Protein AF-0000000077903485 (afdb_homodimer)

Structure (mmCIF, N/CA/C/O backbone):
data_AF-0000000077903485-model_v1
#
loop_
_entity.id
_entity.type
_entity.pdbx_description
1 polymer 'Endoribonuclease YoeB'
#
loop_
_atom_site.group_PDB
_atom_site.id
_atom_site.type_symbol
_atom_site.label_atom_id
_atom_site.label_alt_id
_atom_site.label_comp_id
_atom_site.label_asym_id
_atom_site.label_entity_id
_atom_site.label_seq_id
_atom_site.pdbx_PDB_ins_code
_atom_site.Cartn_x
_atom_site.Cartn_y
_atom_site.Cartn_z
_atom_site.occupancy
_atom_site.B_iso_or_equiv
_atom_site.auth_seq_id
_atom_site.auth_comp_id
_atom_site.auth_asym_id
_atom_site.auth_atom_id
_atom_site.pdbx_PDB_model_num
ATOM 1 N N . MET A 1 1 ? 6.148 -6.543 7.73 1 96.44 1 MET A N 1
ATOM 2 C CA . MET A 1 1 ? 6.957 -6.27 6.547 1 96.44 1 MET A CA 1
ATOM 3 C C . MET A 1 1 ? 6.48 -5.008 5.836 1 96.44 1 MET A C 1
ATOM 5 O O . MET A 1 1 ? 5.277 -4.738 5.785 1 96.44 1 MET A O 1
ATOM 9 N N . ILE A 1 2 ? 7.52 -4.273 5.359 1 98.69 2 ILE A N 1
ATOM 10 C CA . ILE A 1 2 ? 7.184 -3.129 4.523 1 98.69 2 ILE A CA 1
ATOM 11 C C . ILE A 1 2 ? 6.562 -3.611 3.215 1 98.69 2 ILE A C 1
ATOM 13 O O . ILE A 1 2 ? 7.051 -4.562 2.602 1 98.69 2 ILE A O 1
ATOM 17 N N . LYS A 1 3 ? 5.469 -3.072 2.816 1 98.81 3 LYS A N 1
ATOM 18 C CA . LYS A 1 3 ? 4.875 -3.314 1.504 1 98.81 3 LYS A CA 1
ATOM 19 C C . LYS A 1 3 ? 5.195 -2.176 0.539 1 98.81 3 LYS A C 1
ATOM 21 O O . LYS A 1 3 ? 4.73 -1.05 0.721 1 98.81 3 LYS A O 1
ATOM 26 N N . ALA A 1 4 ? 5.953 -2.484 -0.474 1 98.88 4 ALA A N 1
ATOM 27 C CA . ALA A 1 4 ? 6.367 -1.492 -1.463 1 98.88 4 ALA A CA 1
ATOM 28 C C . ALA A 1 4 ? 5.699 -1.751 -2.811 1 98.88 4 ALA A C 1
ATOM 30 O O . ALA A 1 4 ? 6 -2.744 -3.479 1 98.88 4 ALA A O 1
ATOM 31 N N . TRP A 1 5 ? 4.871 -0.833 -3.166 1 98.88 5 TRP A N 1
ATOM 32 C CA . TRP A 1 5 ? 4.066 -0.981 -4.375 1 98.88 5 TRP A CA 1
ATOM 33 C C . TRP A 1 5 ? 4.609 -0.109 -5.5 1 98.88 5 TRP A C 1
ATOM 35 O O . TRP A 1 5 ? 4.793 1.098 -5.328 1 98.88 5 TRP A O 1
ATOM 45 N N . THR A 1 6 ? 4.871 -0.766 -6.637 1 98.38 6 THR A N 1
ATOM 46 C CA . THR A 1 6 ? 5.137 0.059 -7.809 1 98.38 6 THR A CA 1
ATOM 47 C C . THR A 1 6 ? 3.879 0.813 -8.234 1 98.38 6 THR A C 1
ATOM 49 O O . THR A 1 6 ? 2.771 0.469 -7.816 1 98.38 6 THR A O 1
ATOM 52 N N . GLU A 1 7 ? 4.109 1.821 -9.055 1 97.25 7 GLU A N 1
ATOM 53 C CA . GLU A 1 7 ? 2.986 2.635 -9.508 1 97.25 7 GLU A CA 1
ATOM 54 C C . GLU A 1 7 ? 1.932 1.78 -10.203 1 97.25 7 GLU A C 1
ATOM 56 O O . GLU A 1 7 ? 0.737 1.912 -9.93 1 97.25 7 GLU A O 1
ATOM 61 N N . GLU A 1 8 ? 2.361 0.898 -11.078 1 96.19 8 GLU A N 1
ATOM 62 C CA . GLU A 1 8 ? 1.439 0.061 -11.844 1 96.19 8 GLU A CA 1
ATOM 63 C C . GLU A 1 8 ? 0.654 -0.872 -10.922 1 96.19 8 GLU A C 1
ATOM 65 O O . GLU A 1 8 ? -0.56 -1.023 -11.078 1 96.19 8 GLU A O 1
ATOM 70 N N . ALA A 1 9 ? 1.365 -1.525 -10.023 1 98.12 9 ALA A N 1
ATOM 71 C CA . ALA A 1 9 ? 0.7 -2.436 -9.094 1 98.12 9 ALA A CA 1
ATOM 72 C C . ALA A 1 9 ? -0.297 -1.688 -8.211 1 98.12 9 ALA A C 1
ATOM 74 O O . ALA A 1 9 ? -1.389 -2.189 -7.938 1 98.12 9 ALA A O 1
ATOM 75 N N . TRP A 1 10 ? 0.083 -0.501 -7.77 1 98 10 TRP A N 1
ATOM 76 C CA . TRP A 1 10 ? -0.794 0.293 -6.914 1 98 10 TRP A CA 1
ATOM 77 C C . TRP A 1 10 ? -2.051 0.714 -7.668 1 98 10 TRP A C 1
ATOM 79 O O . TRP A 1 10 ? -3.15 0.704 -7.109 1 98 10 TRP A O 1
ATOM 89 N N . GLU A 1 11 ? -1.865 1.107 -8.898 1 96.31 11 GLU A N 1
ATOM 90 C CA . GLU A 1 11 ? -3.02 1.481 -9.711 1 96.31 11 GLU A CA 1
ATOM 91 C C . GLU A 1 11 ? -4.004 0.323 -9.836 1 96.31 11 GLU A C 1
ATOM 93 O O . GLU A 1 11 ? -5.219 0.521 -9.758 1 96.31 11 GLU A O 1
ATOM 98 N N . ASP A 1 12 ? -3.484 -0.854 -10.062 1 96.06 12 ASP A N 1
ATOM 99 C CA . ASP A 1 12 ? -4.332 -2.041 -10.078 1 96.06 12 ASP A CA 1
ATOM 100 C C . ASP A 1 12 ? -5.078 -2.197 -8.75 1 96.06 12 ASP A C 1
ATOM 102 O O . ASP A 1 12 ? -6.289 -2.416 -8.734 1 96.06 12 ASP A O 1
ATOM 106 N N . PHE A 1 13 ? -4.32 -2.096 -7.621 1 97.12 13 PHE A N 1
ATOM 107 C CA . PHE A 1 13 ? -4.887 -2.27 -6.285 1 97.12 13 PHE A CA 1
ATOM 108 C C . PHE A 1 13 ? -5.996 -1.259 -6.035 1 97.12 13 PHE A C 1
ATOM 110 O O . PHE A 1 13 ? -7.062 -1.614 -5.527 1 97.12 13 PHE A O 1
ATOM 117 N N . GLU A 1 14 ? -5.754 -0.027 -6.438 1 95.75 14 GLU A N 1
ATOM 118 C CA . GLU A 1 14 ? -6.758 1.024 -6.289 1 95.75 14 GLU A CA 1
ATOM 119 C C . GLU A 1 14 ? -8.023 0.695 -7.078 1 95.75 14 GLU A C 1
ATOM 121 O O . GLU A 1 14 ? -9.133 0.939 -6.605 1 95.75 14 GLU A O 1
ATOM 126 N N . TYR A 1 15 ? -7.809 0.225 -8.32 1 94.62 15 TYR A N 1
ATOM 127 C CA . TYR A 1 15 ? -8.938 -0.184 -9.141 1 94.62 15 TYR A CA 1
ATOM 128 C C . TYR A 1 15 ? -9.805 -1.201 -8.414 1 94.62 15 TYR A C 1
ATOM 130 O O . TYR A 1 15 ? -11.031 -1.043 -8.336 1 94.62 15 TYR A O 1
ATOM 138 N N . TRP A 1 16 ? -9.211 -2.182 -7.777 1 94.38 16 TRP A N 1
ATOM 139 C CA . TRP A 1 16 ? -9.953 -3.223 -7.078 1 94.38 16 TRP A CA 1
ATOM 140 C C . TRP A 1 16 ? -10.648 -2.658 -5.844 1 94.38 16 TRP A C 1
ATOM 142 O O . TRP A 1 16 ? -11.75 -3.092 -5.488 1 94.38 16 TRP A O 1
ATOM 152 N N . THR A 1 17 ? -9.992 -1.698 -5.148 1 91.62 17 THR A N 1
ATOM 153 C CA . THR A 1 17 ? -10.547 -1.107 -3.936 1 91.62 17 THR A CA 1
ATOM 154 C C . THR A 1 17 ? -11.898 -0.458 -4.219 1 91.62 17 THR A C 1
ATOM 156 O O . THR A 1 17 ? -12.773 -0.422 -3.35 1 91.62 17 THR A O 1
ATOM 159 N N . THR A 1 18 ? -12.094 -0.018 -5.453 1 86.69 18 THR A N 1
ATOM 160 C CA . THR A 1 18 ? -13.312 0.72 -5.789 1 86.69 18 THR A CA 1
ATOM 161 C C . THR A 1 18 ? -14.273 -0.155 -6.59 1 86.69 18 THR A C 1
ATOM 163 O O . THR A 1 18 ? -15.484 0.059 -6.555 1 86.69 18 THR A O 1
ATOM 166 N N . GLN A 1 19 ? -13.75 -1.171 -7.238 1 90.5 19 GLN A N 1
ATOM 167 C CA . GLN A 1 19 ? -14.547 -1.863 -8.242 1 90.5 19 GLN A CA 1
ATOM 168 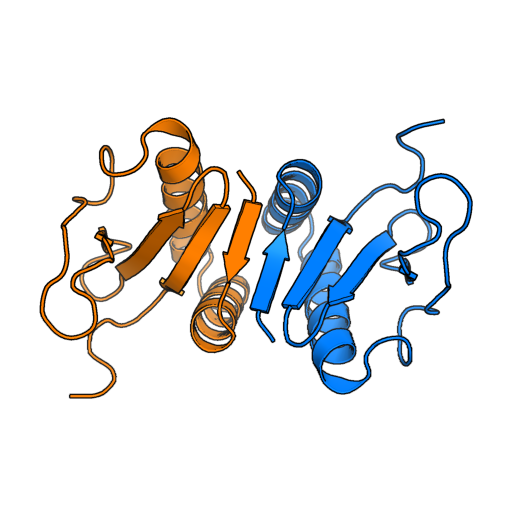C C . GLN A 1 19 ? -15.062 -3.197 -7.711 1 90.5 19 GLN A C 1
ATOM 170 O O . GLN A 1 19 ? -16.156 -3.631 -8.062 1 90.5 19 GLN A O 1
ATOM 175 N N . ASP A 1 20 ? -14.32 -3.852 -6.945 1 92.88 20 ASP A N 1
ATOM 176 C CA . ASP A 1 20 ? -14.641 -5.23 -6.59 1 92.88 20 ASP A CA 1
ATOM 177 C C . ASP A 1 20 ? -14.125 -5.574 -5.195 1 92.88 20 ASP A C 1
ATOM 179 O O . ASP A 1 20 ? -12.969 -5.957 -5.031 1 92.88 20 ASP A O 1
ATOM 183 N N . ARG A 1 21 ? -15.008 -5.664 -4.258 1 90.62 21 ARG A N 1
ATOM 184 C CA . ARG A 1 21 ? -14.656 -5.887 -2.859 1 90.62 21 ARG A CA 1
ATOM 185 C C . ARG A 1 21 ? -14.141 -7.309 -2.646 1 90.62 21 ARG A C 1
ATOM 187 O O . ARG A 1 21 ? -13.297 -7.543 -1.778 1 90.62 21 ARG A O 1
ATOM 194 N N . ARG A 1 22 ? -14.664 -8.203 -3.439 1 93.69 22 ARG A N 1
ATOM 195 C CA . ARG A 1 22 ? -14.219 -9.586 -3.311 1 93.69 22 ARG A CA 1
ATOM 196 C C . ARG A 1 22 ? -12.75 -9.727 -3.693 1 93.69 22 ARG A C 1
ATOM 198 O O . ARG A 1 22 ? -11.984 -10.43 -3.018 1 93.69 22 ARG A O 1
ATOM 205 N N . MET A 1 23 ? -12.445 -9.078 -4.781 1 95.06 23 MET A N 1
ATOM 206 C CA . MET A 1 23 ? -11.047 -9.078 -5.215 1 95.06 23 MET A CA 1
ATOM 207 C C . MET A 1 23 ? -10.156 -8.414 -4.18 1 95.06 23 MET A C 1
ATOM 209 O O . MET A 1 23 ? -9.062 -8.898 -3.889 1 95.06 23 MET A O 1
ATOM 213 N N . LEU A 1 24 ? -10.641 -7.34 -3.623 1 95.06 24 LEU A N 1
ATOM 214 C CA . LEU A 1 24 ? -9.891 -6.633 -2.588 1 95.06 24 LEU A CA 1
ATOM 215 C C . LEU A 1 24 ? -9.625 -7.547 -1.395 1 95.06 24 LEU A C 1
ATOM 217 O O . LEU A 1 24 ? -8.492 -7.637 -0.917 1 95.06 24 LEU A O 1
ATOM 221 N N . LYS A 1 25 ? -10.625 -8.188 -0.962 1 95.62 25 LYS A N 1
ATOM 222 C CA . LYS A 1 25 ? -10.484 -9.086 0.183 1 95.62 25 LYS A CA 1
ATOM 223 C C . LYS A 1 25 ? -9.461 -10.18 -0.098 1 95.62 25 LYS A C 1
ATOM 225 O O . LYS A 1 25 ? -8.641 -10.516 0.766 1 95.62 25 LYS A O 1
ATOM 230 N N . ARG A 1 26 ? -9.578 -10.719 -1.281 1 97.88 26 ARG A N 1
ATOM 231 C CA . ARG A 1 26 ? -8.641 -11.773 -1.671 1 97.88 26 ARG A CA 1
ATOM 232 C C . ARG A 1 26 ? -7.207 -11.242 -1.699 1 97.88 26 ARG A C 1
ATOM 234 O O . ARG A 1 26 ? -6.281 -11.914 -1.238 1 97.88 26 ARG A O 1
ATOM 241 N N . ILE A 1 27 ? -7.02 -10.102 -2.242 1 98 27 ILE A N 1
ATOM 242 C CA . ILE A 1 27 ? -5.691 -9.5 -2.318 1 98 27 ILE A CA 1
ATOM 243 C C . ILE A 1 27 ? -5.152 -9.266 -0.911 1 98 27 ILE A C 1
ATOM 245 O O . ILE A 1 27 ? -3.99 -9.57 -0.626 1 98 27 ILE A O 1
ATOM 249 N N . LEU A 1 28 ? -5.996 -8.75 0.012 1 97.69 28 LEU A N 1
ATOM 250 C CA . LEU A 1 28 ? -5.574 -8.5 1.385 1 97.69 28 LEU A CA 1
ATOM 251 C C . LEU A 1 28 ? -5.203 -9.805 2.088 1 97.69 28 LEU A C 1
ATOM 253 O O . LEU A 1 28 ? -4.246 -9.844 2.867 1 97.69 28 LEU A O 1
ATOM 257 N N . GLN A 1 29 ? -5.945 -10.852 1.799 1 98.12 29 GLN A N 1
ATOM 258 C CA . GLN A 1 29 ? -5.625 -12.164 2.342 1 98.12 29 GLN A CA 1
ATOM 259 C C . GLN A 1 29 ? -4.27 -12.656 1.838 1 98.12 29 GLN A C 1
ATOM 261 O O . GLN A 1 29 ? -3.48 -13.211 2.605 1 98.12 29 GLN A O 1
ATOM 266 N N . LEU A 1 30 ? -4.012 -12.508 0.603 1 98.75 30 LEU A N 1
ATOM 267 C CA . LEU A 1 30 ? -2.748 -12.93 0.01 1 98.75 30 LEU A CA 1
ATOM 268 C C . LEU A 1 30 ? -1.581 -12.156 0.614 1 98.75 30 LEU A C 1
ATOM 270 O O . LEU A 1 30 ? -0.534 -12.734 0.91 1 98.75 30 LEU A O 1
ATOM 274 N N . LEU A 1 31 ? -1.741 -10.859 0.797 1 98.44 31 LEU A N 1
ATOM 275 C CA . LEU A 1 31 ? -0.68 -10.031 1.365 1 98.44 31 LEU A CA 1
ATOM 276 C C . LEU A 1 31 ? -0.351 -10.477 2.787 1 98.44 31 LEU A C 1
ATOM 278 O O . LEU A 1 31 ? 0.821 -10.539 3.166 1 98.44 31 LEU A O 1
ATOM 282 N N . LYS A 1 32 ? -1.382 -10.766 3.535 1 98.06 32 LYS A N 1
ATOM 283 C CA . LYS A 1 32 ? -1.166 -11.25 4.891 1 98.06 32 LYS A CA 1
ATOM 284 C C . LYS A 1 32 ? -0.407 -12.578 4.887 1 98.06 32 LYS A C 1
ATOM 286 O O . LYS A 1 32 ? 0.484 -12.789 5.711 1 98.06 32 LYS A O 1
ATOM 291 N N . ASP A 1 33 ? -0.771 -13.43 4.004 1 98.62 33 ASP A N 1
ATOM 292 C CA . ASP A 1 33 ? -0.11 -14.734 3.922 1 98.62 33 ASP A CA 1
ATOM 293 C C . ASP A 1 33 ? 1.33 -14.586 3.436 1 98.62 33 ASP A C 1
ATOM 295 O O . ASP A 1 33 ? 2.211 -15.344 3.85 1 98.62 33 ASP A O 1
ATOM 299 N N . ILE A 1 34 ? 1.571 -13.648 2.553 1 98.62 34 ILE A N 1
ATOM 300 C CA . ILE A 1 34 ? 2.934 -13.367 2.113 1 98.62 34 ILE A CA 1
ATOM 301 C C . ILE A 1 34 ? 3.779 -12.922 3.305 1 98.62 34 ILE A C 1
ATOM 303 O O . ILE A 1 34 ? 4.926 -13.352 3.453 1 98.62 34 ILE A O 1
ATOM 307 N N . ASP A 1 35 ? 3.205 -12.117 4.152 1 98.12 35 ASP A N 1
ATOM 308 C CA . ASP A 1 35 ? 3.91 -11.68 5.355 1 98.12 35 ASP A CA 1
ATOM 309 C C . ASP A 1 35 ? 4.266 -12.867 6.246 1 98.12 35 ASP A C 1
ATOM 311 O O . ASP A 1 35 ? 5.34 -12.891 6.852 1 98.12 35 ASP A O 1
ATOM 315 N N . ARG A 1 36 ? 3.42 -13.789 6.273 1 97.25 36 ARG A N 1
ATOM 316 C CA . ARG A 1 36 ? 3.549 -14.898 7.215 1 97.25 36 ARG A CA 1
ATOM 317 C C . ARG A 1 36 ? 4.414 -16 6.637 1 97.25 36 ARG A C 1
ATOM 319 O O . ARG A 1 36 ? 5.234 -16.594 7.344 1 97.25 36 ARG A O 1
ATOM 326 N N . ASN A 1 37 ? 4.258 -16.266 5.27 1 98.19 37 ASN A N 1
ATOM 327 C CA . ASN A 1 37 ? 4.789 -17.516 4.734 1 98.19 37 ASN A CA 1
ATOM 328 C C . ASN A 1 37 ? 5.785 -17.266 3.605 1 98.19 37 ASN A C 1
ATOM 330 O O . ASN A 1 37 ? 6.367 -18.203 3.064 1 98.19 37 ASN A O 1
ATOM 334 N N . GLY A 1 38 ? 5.969 -16.047 3.291 1 98 38 GLY A N 1
ATOM 335 C CA . GLY A 1 38 ? 6.918 -15.711 2.238 1 98 38 GLY A CA 1
ATOM 336 C C . GLY A 1 38 ? 6.5 -16.219 0.875 1 98 38 GLY A C 1
ATOM 337 O O . GLY A 1 38 ? 5.551 -15.711 0.276 1 98 38 GLY A O 1
ATOM 338 N N . TYR A 1 39 ? 7.16 -17.266 0.398 1 98.56 39 TYR A N 1
ATOM 339 C CA . TYR A 1 39 ? 6.938 -17.75 -0.962 1 98.56 39 TYR A CA 1
ATOM 340 C C . TYR A 1 39 ? 6.094 -19.016 -0.965 1 98.56 39 TYR A C 1
ATOM 342 O O . TYR A 1 39 ? 6.047 -19.734 -1.966 1 98.56 39 TYR A O 1
ATOM 350 N N . GLU A 1 40 ? 5.445 -19.312 0.151 1 98.44 40 GLU A N 1
ATOM 351 C CA . GLU A 1 40 ? 4.547 -20.453 0.286 1 98.44 40 GLU A CA 1
ATOM 352 C C . GLU A 1 40 ? 3.146 -20.016 0.699 1 98.44 40 GLU A C 1
ATOM 354 O O . GLU A 1 40 ? 2.902 -18.812 0.9 1 98.44 40 GLU A O 1
ATOM 359 N N . GLY A 1 41 ? 2.188 -21.047 0.696 1 98.44 41 GLY A N 1
ATOM 360 C CA . GLY A 1 41 ? 0.857 -20.75 1.209 1 98.44 41 GLY A CA 1
ATOM 361 C C . GLY A 1 41 ? -0.197 -20.672 0.121 1 98.44 41 GLY A C 1
ATOM 362 O O . GLY A 1 41 ? -0.111 -2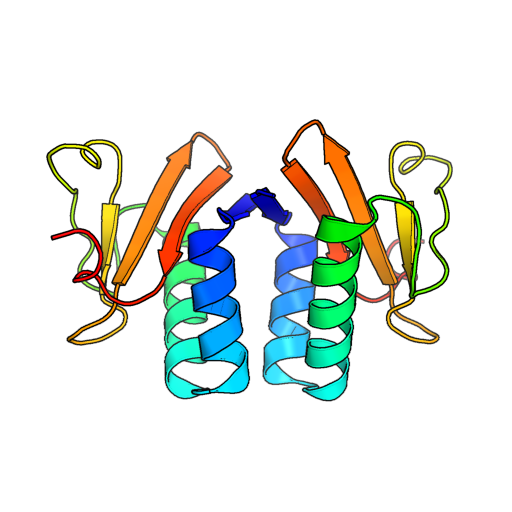1.391 -0.885 1 98.44 41 GLY A O 1
ATOM 363 N N . ILE A 1 42 ? -1.145 -19.781 0.315 1 98.69 42 ILE A N 1
ATOM 364 C CA . ILE A 1 42 ? -2.332 -19.766 -0.531 1 98.69 42 ILE A CA 1
ATOM 365 C C . ILE A 1 42 ? -2.029 -19.031 -1.834 1 98.69 42 ILE A C 1
ATOM 367 O O . ILE A 1 42 ? -1.056 -18.281 -1.917 1 98.69 42 ILE A O 1
ATOM 371 N N . GLY A 1 43 ? -2.93 -19.297 -2.844 1 98.5 43 GLY A N 1
ATOM 372 C CA . GLY A 1 43 ? -2.842 -18.609 -4.117 1 98.5 43 GLY A CA 1
ATOM 373 C C . GLY A 1 43 ? -1.882 -19.266 -5.09 1 98.5 43 GLY A C 1
ATOM 374 O O . GLY A 1 43 ? -1.367 -18.609 -6 1 98.5 43 GLY A O 1
ATOM 375 N N . LYS A 1 44 ? -1.445 -20.469 -4.801 1 98.44 44 LYS A N 1
ATOM 376 C CA . LYS A 1 44 ? -0.584 -21.25 -5.68 1 98.44 44 LYS A CA 1
ATOM 377 C C . LYS A 1 44 ? 0.692 -20.484 -6.023 1 98.44 44 LYS A C 1
ATOM 379 O O . LYS A 1 44 ? 0.972 -20.219 -7.195 1 98.44 44 LYS A O 1
ATOM 384 N N . PRO A 1 45 ? 1.474 -20.203 -5.016 1 98.62 45 PRO A N 1
ATOM 385 C CA . PRO A 1 45 ? 2.703 -19.453 -5.262 1 98.62 45 PRO A CA 1
ATOM 386 C C . PRO A 1 45 ? 3.611 -20.125 -6.293 1 98.62 45 PRO A C 1
ATOM 388 O O . PRO A 1 45 ? 3.76 -21.344 -6.289 1 98.62 45 PRO A O 1
ATOM 391 N N . GLU A 1 46 ? 4.137 -19.281 -7.234 1 98.06 46 GLU A N 1
ATOM 392 C CA . GLU A 1 46 ? 5.02 -19.781 -8.289 1 98.06 46 GLU A CA 1
ATOM 393 C C . GLU A 1 46 ? 6.145 -18.797 -8.57 1 98.06 46 GLU A C 1
ATOM 395 O O . GLU A 1 46 ? 5.914 -17.578 -8.641 1 98.06 46 GLU A O 1
ATOM 400 N N . ARG A 1 47 ? 7.297 -19.375 -8.734 1 97.81 47 ARG A N 1
ATOM 401 C CA . ARG A 1 47 ? 8.406 -18.547 -9.195 1 97.81 47 ARG A CA 1
ATOM 402 C C . ARG A 1 47 ? 8.258 -18.219 -10.68 1 97.81 47 ARG A C 1
ATOM 404 O O . ARG A 1 47 ? 7.91 -19.078 -11.484 1 97.81 47 ARG A O 1
ATOM 411 N N . LEU A 1 48 ? 8.594 -16.969 -10.992 1 97.06 48 LEU A N 1
ATOM 412 C CA . LEU A 1 48 ? 8.422 -16.562 -12.383 1 97.06 48 LEU A CA 1
ATOM 413 C C . LEU A 1 48 ? 9.734 -16.672 -13.148 1 97.06 48 LEU A C 1
ATOM 415 O O . LEU A 1 48 ? 10.773 -17 -12.57 1 97.06 48 LEU A O 1
ATOM 419 N N . SER A 1 49 ? 9.578 -16.578 -14.445 1 95.06 49 SER A N 1
ATOM 420 C CA . SER A 1 49 ? 10.742 -16.703 -15.32 1 95.06 49 SER A CA 1
ATOM 421 C C . SER A 1 49 ? 10.93 -15.461 -16.172 1 95.06 49 SER A C 1
ATOM 423 O O . SER A 1 49 ? 10.211 -14.477 -16.016 1 95.06 49 SER A O 1
ATOM 425 N N . GLY A 1 50 ? 12.016 -15.438 -16.953 1 93.75 50 GLY A N 1
ATOM 426 C CA . GLY A 1 50 ? 12.266 -14.32 -17.859 1 93.75 50 GLY A CA 1
ATOM 427 C C . GLY A 1 50 ? 12.633 -13.039 -17.125 1 93.75 50 GLY A C 1
ATOM 428 O O . GLY A 1 50 ? 13.508 -13.047 -16.25 1 93.75 50 GLY A O 1
ATOM 429 N N . ASP A 1 51 ? 11.977 -11.938 -17.547 1 90.56 51 ASP A N 1
ATOM 430 C CA . ASP A 1 51 ? 12.281 -10.625 -17 1 90.56 51 ASP A CA 1
ATOM 431 C C . ASP A 1 51 ? 11.875 -10.531 -15.531 1 90.56 51 ASP A C 1
ATOM 433 O O . ASP A 1 51 ? 12.336 -9.648 -14.805 1 90.56 51 ASP A O 1
ATOM 437 N N . LEU A 1 52 ? 11.039 -11.547 -15.141 1 93.25 52 LEU A N 1
ATOM 438 C CA . LEU A 1 52 ? 10.539 -11.539 -13.773 1 93.25 52 LEU A CA 1
ATOM 439 C C . LEU A 1 52 ? 11.094 -12.711 -12.977 1 93.25 52 LEU A C 1
ATOM 441 O O . LEU A 1 52 ? 10.484 -13.148 -12 1 93.25 52 LEU A O 1
ATOM 445 N N . ALA A 1 53 ? 12.273 -13.148 -13.367 1 94.56 53 ALA A N 1
ATOM 446 C CA . ALA A 1 53 ? 12.844 -14.367 -12.805 1 94.56 53 ALA A CA 1
ATOM 447 C C . ALA A 1 53 ? 13.109 -14.219 -11.312 1 94.56 53 ALA A C 1
ATOM 449 O O . ALA A 1 53 ? 13.156 -15.211 -10.578 1 94.56 53 ALA A O 1
ATOM 450 N N . SER A 1 54 ? 13.211 -13.062 -10.797 1 96.25 54 SER A N 1
ATOM 451 C CA . SER A 1 54 ? 13.469 -12.867 -9.375 1 96.25 54 SER A CA 1
ATOM 452 C C . SER A 1 54 ? 12.172 -12.688 -8.594 1 96.25 54 SER A C 1
ATOM 454 O O . SER A 1 54 ? 12.195 -12.5 -7.379 1 96.25 54 SER A O 1
ATOM 456 N N . TYR A 1 55 ? 11.086 -12.875 -9.281 1 98.06 55 TYR A N 1
ATOM 457 C CA . TYR A 1 55 ? 9.797 -12.609 -8.664 1 98.06 55 TYR A CA 1
ATOM 458 C C . TYR A 1 55 ? 8.977 -13.891 -8.555 1 98.06 55 TYR A C 1
ATOM 460 O O . TYR A 1 55 ? 9.281 -14.891 -9.211 1 98.06 55 TYR A O 1
ATOM 468 N N . TRP A 1 56 ? 7.988 -13.82 -7.668 1 98.44 56 TRP A N 1
ATOM 469 C CA . TRP A 1 56 ? 6.988 -14.867 -7.465 1 98.44 56 TRP A CA 1
ATOM 470 C C . TRP A 1 56 ? 5.586 -14.336 -7.73 1 98.44 56 TRP A C 1
ATOM 472 O O . TRP A 1 56 ? 5.332 -13.133 -7.602 1 98.44 56 TRP A O 1
ATOM 482 N N . SER A 1 57 ? 4.723 -15.25 -8.07 1 98.31 57 SER A N 1
ATOM 483 C CA . SER A 1 57 ? 3.324 -14.875 -8.258 1 98.31 57 SER A CA 1
ATOM 484 C C . SER A 1 57 ? 2.402 -15.734 -7.395 1 98.31 57 SER A C 1
ATOM 486 O O . SER A 1 57 ? 2.773 -16.828 -6.984 1 98.31 57 SER A O 1
ATOM 488 N N . ARG A 1 58 ? 1.28 -15.172 -7.102 1 98.5 58 ARG A N 1
ATOM 489 C CA . ARG A 1 58 ? 0.139 -15.875 -6.523 1 98.5 58 ARG A CA 1
ATOM 490 C C . ARG A 1 58 ? -1.15 -15.523 -7.258 1 98.5 58 ARG A C 1
ATOM 492 O O . ARG A 1 58 ? -1.348 -14.367 -7.656 1 98.5 58 ARG A O 1
ATOM 499 N N . ARG A 1 59 ? -2.008 -16.469 -7.359 1 97.94 59 ARG A N 1
ATOM 500 C CA . ARG A 1 59 ? -3.283 -16.266 -8.039 1 97.94 59 ARG A CA 1
ATOM 501 C C . ARG A 1 59 ? -4.262 -15.5 -7.148 1 97.94 59 ARG A C 1
ATOM 503 O O . ARG A 1 59 ? -4.457 -15.859 -5.984 1 97.94 59 ARG A O 1
ATOM 510 N N . ILE A 1 60 ? -4.762 -14.438 -7.684 1 97.88 60 ILE A N 1
ATOM 511 C CA . ILE A 1 60 ? -5.895 -13.781 -7.039 1 97.88 60 ILE A CA 1
ATOM 512 C C . ILE A 1 60 ? -7.191 -14.477 -7.434 1 97.88 60 ILE A C 1
ATOM 514 O O . ILE A 1 60 ? -7.992 -14.844 -6.57 1 97.88 60 ILE A O 1
ATOM 518 N N . ASP A 1 61 ? -7.312 -14.656 -8.711 1 95.88 61 ASP A N 1
ATOM 519 C CA . ASP A 1 61 ? -8.328 -15.516 -9.305 1 95.88 61 ASP A CA 1
ATOM 520 C C . ASP A 1 61 ? -7.836 -16.125 -10.617 1 95.88 61 ASP A C 1
ATOM 522 O O . ASP A 1 61 ? -6.629 -16.25 -10.836 1 95.88 61 ASP A O 1
ATOM 526 N N . ASP A 1 62 ? -8.758 -16.547 -11.539 1 93.94 62 ASP A N 1
ATOM 527 C CA . ASP A 1 62 ? -8.344 -17.281 -12.727 1 93.94 62 ASP A CA 1
ATOM 528 C C . ASP A 1 62 ? -7.555 -16.391 -13.68 1 93.94 62 ASP A C 1
ATOM 530 O O . ASP A 1 62 ? -6.711 -16.875 -14.445 1 93.94 62 ASP A O 1
ATOM 534 N N . ALA A 1 63 ? -7.766 -15.062 -13.609 1 95 63 ALA A N 1
ATOM 535 C CA . ALA A 1 63 ? -7.199 -14.172 -14.617 1 95 63 ALA A CA 1
ATOM 536 C C . ALA A 1 63 ? -6.207 -13.195 -13.992 1 95 63 ALA A C 1
ATOM 538 O O . ALA A 1 63 ? -5.406 -12.578 -14.695 1 95 63 ALA A O 1
ATOM 539 N N . ASN A 1 64 ? -6.219 -13.078 -12.68 1 96.62 64 ASN A N 1
ATOM 540 C CA . ASN A 1 64 ? -5.461 -12.031 -12.008 1 96.62 64 ASN A CA 1
ATOM 541 C C . ASN A 1 64 ? -4.449 -12.617 -11.023 1 96.62 64 ASN A C 1
ATOM 543 O O . ASN A 1 64 ? -4.73 -13.617 -10.359 1 96.62 64 ASN A O 1
ATOM 547 N N . ARG A 1 65 ? -3.322 -11.938 -10.938 1 98.06 65 ARG A N 1
ATOM 548 C CA . ARG A 1 65 ? -2.297 -12.383 -10 1 98.06 65 ARG A CA 1
ATOM 549 C C . ARG A 1 65 ? -1.637 -11.195 -9.305 1 98.06 65 ARG A C 1
ATOM 551 O O . ARG A 1 65 ? -1.715 -10.07 -9.789 1 98.06 65 ARG A O 1
ATOM 558 N N . ILE A 1 66 ? -1.022 -11.484 -8.164 1 98.56 66 ILE A N 1
ATOM 559 C CA . ILE A 1 66 ? -0.097 -10.562 -7.512 1 98.56 66 ILE A CA 1
ATOM 560 C C . ILE A 1 66 ? 1.338 -11.039 -7.727 1 98.56 66 ILE A C 1
ATOM 562 O O . ILE A 1 66 ? 1.63 -12.227 -7.605 1 98.56 66 ILE A O 1
ATOM 566 N N . VAL A 1 67 ? 2.215 -10.148 -8.148 1 98.56 67 VAL A N 1
ATOM 567 C CA . VAL A 1 67 ? 3.621 -10.469 -8.375 1 98.56 67 VAL A CA 1
ATOM 568 C C . VAL A 1 67 ? 4.496 -9.672 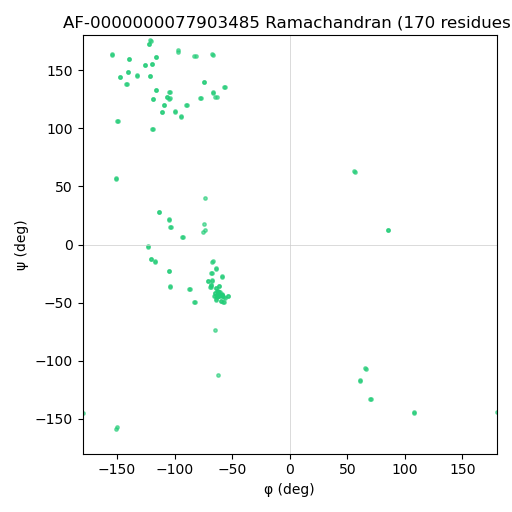-7.41 1 98.56 67 VAL A C 1
ATOM 570 O O . VAL A 1 67 ? 4.352 -8.453 -7.297 1 98.56 67 VAL A O 1
ATOM 573 N N . TYR A 1 68 ? 5.406 -10.414 -6.812 1 98.81 68 TYR A N 1
ATOM 574 C CA . TYR A 1 68 ? 6.145 -9.766 -5.734 1 98.81 68 TYR A CA 1
ATOM 575 C C . TYR A 1 68 ? 7.512 -10.406 -5.547 1 98.81 68 TYR A C 1
ATOM 577 O O . TYR A 1 68 ? 7.77 -11.5 -6.062 1 98.81 68 TYR A O 1
ATOM 585 N N . ARG A 1 69 ? 8.328 -9.719 -4.875 1 98.62 69 ARG A N 1
ATOM 586 C CA . ARG A 1 69 ? 9.617 -10.219 -4.406 1 98.62 69 ARG A CA 1
ATOM 587 C C . ARG A 1 69 ? 9.914 -9.719 -2.996 1 98.62 69 ARG A C 1
ATOM 589 O O . ARG A 1 69 ? 9.547 -8.602 -2.637 1 98.62 69 ARG A O 1
ATOM 596 N N . ILE A 1 70 ? 10.656 -10.578 -2.219 1 98.5 70 ILE A N 1
ATOM 597 C CA . ILE A 1 70 ? 10.977 -10.227 -0.841 1 98.5 70 ILE A CA 1
ATOM 598 C C . ILE A 1 70 ? 12.469 -9.906 -0.725 1 98.5 70 ILE A C 1
ATOM 600 O O . ILE A 1 70 ? 13.312 -10.719 -1.096 1 98.5 70 ILE A O 1
ATOM 604 N N . ASP A 1 71 ? 12.711 -8.773 -0.335 1 97.5 71 ASP A N 1
ATOM 605 C CA . ASP A 1 71 ? 14.07 -8.32 -0.046 1 97.5 71 ASP A CA 1
ATOM 606 C C . ASP A 1 71 ? 14.211 -7.906 1.417 1 97.5 71 ASP A C 1
ATOM 608 O O . ASP A 1 71 ? 13.945 -6.758 1.772 1 97.5 71 ASP A O 1
ATOM 612 N N . GLY A 1 72 ? 14.773 -8.836 2.219 1 96 72 GLY A N 1
ATOM 613 C CA . GLY A 1 72 ? 14.781 -8.57 3.646 1 96 72 GLY A CA 1
ATOM 614 C C . GLY A 1 72 ? 13.391 -8.422 4.238 1 96 72 GLY A C 1
ATOM 615 O O . GLY A 1 72 ? 12.57 -9.328 4.137 1 96 72 GLY A O 1
ATOM 616 N N . SER A 1 73 ? 13.07 -7.234 4.773 1 97.5 73 SER A N 1
ATOM 617 C CA . SER A 1 73 ? 11.781 -7.012 5.414 1 97.5 73 SER A CA 1
ATOM 618 C C . SER A 1 73 ? 10.852 -6.188 4.52 1 97.5 73 SER A C 1
ATOM 620 O O . SER A 1 73 ? 9.914 -5.559 5.008 1 97.5 73 SER A O 1
ATOM 622 N N . VAL A 1 74 ? 11.203 -6.227 3.244 1 98.62 74 VAL A N 1
ATOM 623 C CA . VAL A 1 74 ? 10.398 -5.48 2.283 1 98.62 74 VAL A CA 1
ATOM 624 C C . VAL A 1 74 ? 9.789 -6.441 1.265 1 98.62 74 VAL A C 1
ATOM 626 O O . VAL A 1 74 ? 10.492 -7.258 0.674 1 98.62 74 VAL A O 1
ATOM 629 N N . VAL A 1 75 ? 8.508 -6.41 1.115 1 98.81 75 VAL A N 1
ATOM 630 C CA . VAL A 1 75 ? 7.82 -7.059 0.006 1 98.81 75 VAL A CA 1
ATOM 631 C C . VAL A 1 75 ? 7.594 -6.055 -1.122 1 98.81 75 VAL A C 1
ATOM 633 O O . VAL A 1 75 ? 6.805 -5.117 -0.977 1 98.81 75 VAL A O 1
ATOM 636 N N . LYS A 1 76 ? 8.289 -6.242 -2.186 1 98.75 76 LYS A N 1
ATOM 637 C CA . LYS A 1 76 ? 8.078 -5.402 -3.359 1 98.75 76 LYS A CA 1
ATOM 638 C C . LYS A 1 76 ? 7.008 -5.996 -4.277 1 98.75 76 LYS A C 1
ATOM 640 O O . LYS A 1 76 ? 7.148 -7.121 -4.754 1 98.75 76 LYS A O 1
ATOM 645 N N . ILE A 1 77 ? 5.957 -5.262 -4.504 1 98.81 77 ILE A N 1
ATOM 646 C CA . ILE A 1 77 ? 4.832 -5.707 -5.316 1 98.81 77 ILE A CA 1
ATOM 647 C C . ILE A 1 77 ? 4.852 -4.98 -6.66 1 98.81 77 ILE A C 1
ATOM 649 O O . ILE A 1 77 ? 4.777 -3.75 -6.707 1 98.81 77 ILE A O 1
ATOM 653 N N . VAL A 1 78 ? 4.812 -5.789 -7.777 1 98.12 78 VAL A N 1
ATOM 654 C CA . VAL A 1 78 ? 5.035 -5.141 -9.062 1 98.12 78 VAL A CA 1
ATOM 655 C C . VAL A 1 78 ? 3.816 -5.34 -9.969 1 98.12 78 VAL A C 1
ATOM 657 O O . VAL A 1 78 ? 3.68 -4.676 -10.992 1 98.12 78 VAL A O 1
ATOM 660 N N . GLN A 1 79 ? 2.947 -6.219 -9.57 1 97.75 79 GLN A N 1
ATOM 661 C CA . GLN A 1 79 ? 1.695 -6.461 -10.281 1 97.75 79 GLN A CA 1
ATOM 662 C C . GLN A 1 79 ? 0.584 -6.859 -9.32 1 97.75 79 GLN A C 1
ATOM 664 O O . GLN A 1 79 ? 0.826 -7.59 -8.352 1 97.75 79 GLN A O 1
ATOM 669 N N . CYS A 1 80 ? -0.587 -6.48 -9.539 1 98 80 CYS A N 1
ATOM 670 C CA . CYS A 1 80 ? -1.759 -6.852 -8.758 1 98 80 CYS A CA 1
ATOM 671 C C . CYS A 1 80 ? -3.018 -6.844 -9.617 1 98 80 CYS A C 1
ATOM 673 O O . CYS A 1 80 ? -3.98 -6.141 -9.305 1 98 80 CYS A O 1
ATOM 675 N N . GLY A 1 81 ? -2.977 -7.559 -10.578 1 94.81 81 GLY A N 1
ATOM 676 C CA . GLY A 1 81 ? -4.051 -7.582 -11.562 1 94.81 81 GLY A CA 1
ATOM 677 C C . GLY A 1 81 ? -3.797 -8.555 -12.695 1 94.81 81 GLY A C 1
ATOM 678 O O . GLY A 1 81 ? -3.238 -9.633 -12.484 1 94.81 81 GLY A O 1
ATOM 679 N N . SER A 1 82 ? -4.242 -8.164 -13.945 1 89.75 82 SER A N 1
ATOM 680 C CA . SER A 1 82 ? -4.227 -9.07 -15.086 1 89.75 82 SER A CA 1
ATOM 681 C C . SER A 1 82 ? -2.801 -9.461 -15.469 1 89.75 82 SER A C 1
ATOM 683 O O . SER A 1 82 ? -1.915 -8.602 -15.531 1 89.75 82 SER A O 1
ATOM 685 N N . HIS A 1 83 ? -2.494 -10.711 -15.578 1 74.06 83 HIS A N 1
ATOM 686 C CA . HIS A 1 83 ? -1.222 -11.258 -16.031 1 74.06 83 HIS A CA 1
ATOM 687 C C . HIS A 1 83 ? -0.998 -10.953 -17.516 1 74.06 83 HIS A C 1
ATOM 689 O O . HIS A 1 83 ? 0.143 -10.922 -17.984 1 74.06 83 HIS A O 1
ATOM 695 N N . TYR A 1 84 ? -2.092 -10.867 -18.25 1 63.53 84 TYR A N 1
ATOM 696 C CA . TYR A 1 84 ? -2.008 -10.758 -19.703 1 63.53 84 TYR A CA 1
ATOM 697 C C . TYR A 1 84 ? -1.585 -9.352 -20.125 1 63.53 84 TYR A C 1
ATOM 699 O O . TYR A 1 84 ? -1.569 -9.031 -21.312 1 63.53 84 TYR A O 1
ATOM 707 N N . ARG A 1 85 ? -1.223 -8.625 -19.391 1 50.62 85 ARG A N 1
ATOM 708 C CA . ARG A 1 85 ? -0.881 -7.32 -19.938 1 50.62 85 ARG A CA 1
ATOM 709 C C . ARG A 1 85 ? 0.307 -7.422 -20.891 1 50.62 85 ARG A C 1
ATOM 711 O O . ARG A 1 85 ? 0.315 -6.793 -21.953 1 50.62 85 ARG A O 1
ATOM 718 N N . ASP A 1 86 ? 1.624 -7.613 -20.547 1 40.47 86 ASP A N 1
ATOM 719 C CA . ASP A 1 86 ? 2.711 -7.32 -21.469 1 40.47 86 ASP A CA 1
ATOM 720 C C . ASP A 1 86 ? 2.801 -8.383 -22.578 1 40.47 86 ASP A C 1
ATOM 722 O O . ASP A 1 86 ? 3.668 -8.305 -23.438 1 40.47 86 ASP A O 1
ATOM 726 N N . LYS A 1 87 ? 1.921 -9.32 -22.891 1 32.75 87 LYS A N 1
ATOM 727 C CA . LYS A 1 87 ? 2.324 -9.938 -24.156 1 32.75 87 LYS A CA 1
ATOM 728 C C . LYS A 1 87 ? 2.012 -9.031 -25.344 1 32.75 87 LYS A C 1
ATOM 730 O O . LYS A 1 87 ? 0.992 -8.344 -25.344 1 32.75 87 LYS A O 1
ATOM 735 N N . MET B 1 1 ? 5.246 6.836 -8.336 1 96.31 1 MET B N 1
ATOM 736 C CA . MET B 1 1 ? 6.098 6.668 -7.16 1 96.31 1 MET B CA 1
ATOM 737 C C . MET B 1 1 ? 5.781 5.359 -6.441 1 96.31 1 MET B C 1
ATOM 739 O O . MET B 1 1 ? 4.625 4.945 -6.383 1 96.31 1 MET B O 1
ATOM 743 N N . ILE B 1 2 ? 6.906 4.754 -5.98 1 98.69 2 ILE B N 1
ATOM 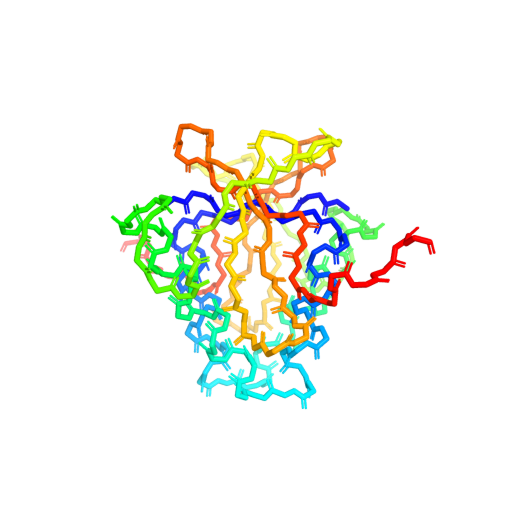744 C CA . ILE B 1 2 ? 6.719 3.578 -5.137 1 98.69 2 ILE B CA 1
ATOM 745 C C . ILE B 1 2 ? 6.062 3.988 -3.82 1 98.69 2 ILE B C 1
ATOM 747 O O . ILE B 1 2 ? 6.445 4.992 -3.219 1 98.69 2 ILE B O 1
ATOM 751 N N . LYS B 1 3 ? 5.043 3.326 -3.414 1 98.81 3 LYS B N 1
ATOM 752 C CA . LYS B 1 3 ? 4.445 3.498 -2.094 1 98.81 3 LYS B CA 1
ATOM 753 C C . LYS B 1 3 ? 4.91 2.406 -1.134 1 98.81 3 LYS B C 1
ATOM 755 O O . LYS B 1 3 ? 4.574 1.234 -1.311 1 98.81 3 LYS B O 1
ATOM 760 N N . ALA B 1 4 ? 5.637 2.801 -0.129 1 98.88 4 ALA B N 1
ATOM 761 C CA . ALA B 1 4 ? 6.18 1.865 0.854 1 98.88 4 ALA B CA 1
ATOM 762 C C . ALA B 1 4 ? 5.504 2.045 2.211 1 98.88 4 ALA B C 1
ATOM 764 O O . ALA B 1 4 ? 5.688 3.07 2.871 1 98.88 4 ALA B O 1
ATOM 765 N N . TRP B 1 5 ? 4.797 1.034 2.582 1 98.88 5 TRP B N 1
ATOM 766 C CA . TRP B 1 5 ? 3.996 1.09 3.801 1 98.88 5 TRP B CA 1
ATOM 767 C C . TRP B 1 5 ? 4.648 0.284 4.918 1 98.88 5 TRP B C 1
ATOM 769 O O . TRP B 1 5 ? 4.969 -0.894 4.738 1 98.88 5 TRP B O 1
ATOM 779 N N . THR B 1 6 ? 4.852 0.969 6.047 1 98.44 6 THR B N 1
ATOM 780 C CA . THR B 1 6 ? 5.223 0.18 7.215 1 98.44 6 THR B CA 1
ATOM 781 C C . THR B 1 6 ? 4.07 -0.716 7.652 1 98.44 6 THR B C 1
ATOM 783 O O . THR B 1 6 ? 2.924 -0.5 7.254 1 98.44 6 THR B O 1
ATOM 786 N N . GLU B 1 7 ? 4.434 -1.694 8.461 1 97.31 7 GLU B N 1
ATOM 787 C CA . GLU B 1 7 ? 3.422 -2.633 8.938 1 97.31 7 GLU B CA 1
ATOM 788 C C . GLU B 1 7 ? 2.287 -1.905 9.648 1 97.31 7 GLU B C 1
ATOM 790 O O . GLU B 1 7 ?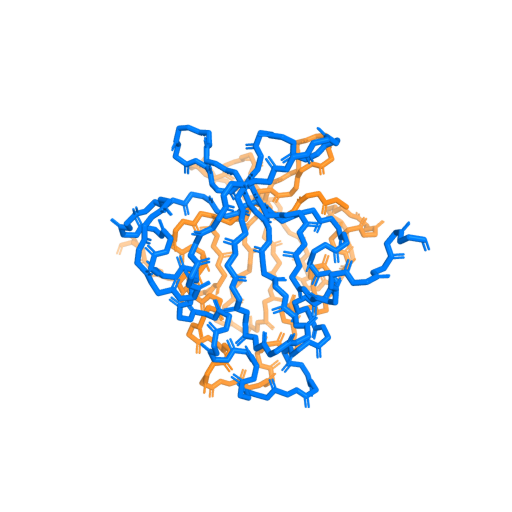 1.111 -2.174 9.391 1 97.31 7 GLU B O 1
ATOM 795 N N . GLU B 1 8 ? 2.621 -0.975 10.523 1 96.25 8 GLU B N 1
ATOM 796 C CA . GLU B 1 8 ? 1.622 -0.25 11.305 1 96.25 8 GLU B CA 1
ATOM 797 C C . GLU B 1 8 ? 0.718 0.586 10.406 1 96.25 8 GLU B C 1
ATOM 799 O O . GLU B 1 8 ? -0.503 0.595 10.578 1 96.25 8 GLU B O 1
ATOM 804 N N . ALA B 1 9 ? 1.338 1.309 9.484 1 98.12 9 ALA B N 1
ATOM 805 C CA . ALA B 1 9 ? 0.556 2.139 8.578 1 98.12 9 ALA B CA 1
ATOM 806 C C . ALA B 1 9 ? -0.362 1.283 7.707 1 98.12 9 ALA B C 1
ATOM 808 O O . ALA B 1 9 ? -1.51 1.653 7.453 1 98.12 9 ALA B O 1
ATOM 809 N N . TRP B 1 10 ? 0.145 0.154 7.246 1 98 10 TRP B N 1
ATOM 810 C CA . TRP B 1 10 ? -0.648 -0.735 6.406 1 98 10 TRP B CA 1
ATOM 811 C C . TRP B 1 10 ? -1.834 -1.303 7.176 1 98 10 TRP B C 1
ATOM 813 O O . TRP B 1 10 ? -2.938 -1.42 6.637 1 98 10 TRP B O 1
ATOM 823 N N . GLU B 1 11 ? -1.588 -1.678 8.398 1 96.31 11 GLU B N 1
ATOM 824 C CA . GLU B 1 11 ? -2.678 -2.186 9.227 1 96.31 11 GLU B CA 1
ATOM 825 C C . GLU B 1 11 ? -3.787 -1.15 9.375 1 96.31 11 GLU B C 1
ATOM 827 O O . GLU B 1 11 ? -4.973 -1.489 9.32 1 96.31 11 GLU B O 1
ATOM 832 N N . ASP B 1 12 ? -3.4 0.079 9.602 1 96 12 ASP B N 1
ATOM 833 C CA . ASP B 1 12 ? -4.379 1.16 9.633 1 96 12 ASP B CA 1
ATOM 834 C C . ASP B 1 12 ? -5.16 1.234 8.32 1 96 12 ASP B C 1
ATOM 836 O O . ASP B 1 12 ? -6.391 1.315 8.328 1 96 12 ASP B O 1
ATOM 840 N N . PHE B 1 13 ? -4.414 1.224 7.184 1 97.06 13 PHE B N 1
ATOM 841 C CA . PHE B 1 13 ? -5.02 1.331 5.859 1 97.06 13 PHE B CA 1
ATOM 842 C C . PHE B 1 13 ? -6.016 0.2 5.629 1 97.06 13 PHE B C 1
ATOM 844 O O . PHE B 1 13 ? -7.125 0.432 5.141 1 97.06 13 PHE B O 1
ATOM 851 N N . GLU B 1 14 ? -5.629 -0.996 6.023 1 95.62 14 GLU B N 1
ATOM 852 C CA . GLU B 1 14 ? -6.508 -2.154 5.891 1 95.62 14 GLU B CA 1
ATOM 853 C C . GLU B 1 14 ? -7.785 -1.973 6.703 1 95.62 14 GLU B C 1
ATOM 855 O O . GLU B 1 14 ? -8.867 -2.348 6.258 1 95.62 14 GLU B O 1
ATOM 860 N N . TYR B 1 15 ? -7.598 -1.481 7.93 1 94.56 15 TYR B N 1
ATOM 861 C CA . TYR B 1 15 ? -8.75 -1.208 8.781 1 94.56 15 TYR B CA 1
ATOM 862 C C . TYR B 1 15 ? -9.75 -0.301 8.07 1 94.56 15 TYR B C 1
ATOM 864 O O . TYR B 1 15 ? -10.945 -0.597 8.023 1 94.56 15 TYR B O 1
ATOM 872 N N . TRP B 1 16 ? -9.289 0.739 7.426 1 94.31 16 TRP B N 1
ATOM 873 C CA . TRP B 1 16 ? -10.164 1.687 6.738 1 94.31 16 TRP B CA 1
ATOM 874 C C . TRP B 1 16 ? -10.82 1.041 5.523 1 94.31 16 TRP B C 1
ATOM 876 O O . TRP B 1 16 ? -11.961 1.351 5.195 1 94.31 16 TRP B O 1
ATOM 886 N N . THR B 1 17 ? -10.078 0.153 4.812 1 91.5 17 THR B N 1
ATOM 887 C CA . THR B 1 17 ? -10.594 -0.5 3.613 1 91.5 17 THR B CA 1
ATOM 888 C C . THR B 1 17 ? -11.859 -1.296 3.932 1 91.5 17 THR B C 1
ATOM 890 O O . THR B 1 17 ? -12.734 -1.445 3.08 1 91.5 17 THR B O 1
ATOM 893 N N . THR B 1 18 ? -11.977 -1.747 5.176 1 86.62 18 THR B N 1
ATOM 894 C CA . THR B 1 18 ? -13.094 -2.609 5.547 1 86.62 18 THR B CA 1
ATOM 895 C C . THR B 1 18 ? -14.133 -1.837 6.359 1 86.62 18 THR B C 1
ATOM 897 O O . THR B 1 18 ? -15.312 -2.18 6.348 1 86.62 18 THR B O 1
ATOM 900 N N . GLN B 1 19 ? -13.703 -0.762 6.98 1 90.44 19 GLN B N 1
ATOM 901 C CA . GLN B 1 19 ? -14.547 -0.152 8 1 90.44 19 GLN B CA 1
ATOM 902 C C . GLN B 1 19 ? -15.227 1.109 7.473 1 90.44 19 GLN B C 1
ATOM 904 O O . GLN B 1 19 ? -16.359 1.414 7.84 1 90.44 19 GLN B O 1
ATOM 909 N N . ASP B 1 20 ? -14.578 1.842 6.699 1 92.69 20 ASP B N 1
ATOM 910 C CA . ASP B 1 20 ? -15.062 3.172 6.34 1 92.69 20 ASP B CA 1
ATOM 911 C C . ASP B 1 20 ? -14.609 3.562 4.938 1 92.69 20 ASP B C 1
ATOM 913 O O . ASP B 1 20 ? -13.508 4.082 4.758 1 92.69 20 ASP B O 1
ATOM 917 N N . ARG B 1 21 ? -15.516 3.541 4.012 1 90.5 21 ARG B N 1
ATOM 918 C CA . ARG B 1 21 ? -15.203 3.799 2.609 1 90.5 21 ARG B CA 1
ATOM 919 C C . ARG B 1 21 ? -14.859 5.266 2.387 1 90.5 21 ARG B C 1
ATOM 921 O O . ARG B 1 21 ? -14.062 5.594 1.505 1 90.5 21 ARG B O 1
ATOM 928 N N . ARG B 1 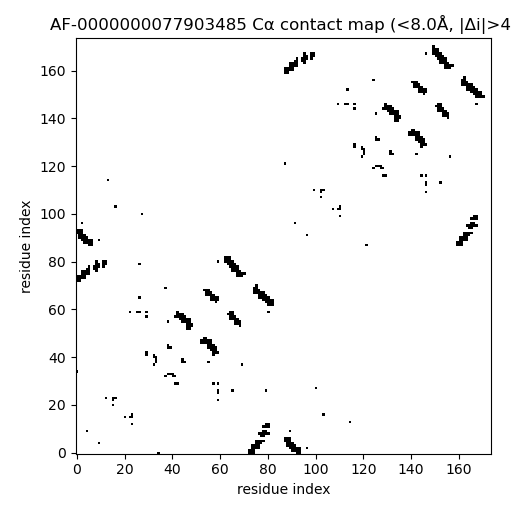22 ? -15.469 6.102 3.178 1 93.69 22 ARG B N 1
ATOM 929 C CA . ARG B 1 22 ? -15.188 7.527 3.041 1 93.69 22 ARG B CA 1
ATOM 930 C C . ARG B 1 22 ? -13.734 7.832 3.402 1 93.69 22 ARG B C 1
ATOM 932 O O . ARG B 1 22 ? -13.07 8.617 2.717 1 93.69 22 ARG B O 1
ATOM 939 N N . MET B 1 23 ? -13.344 7.223 4.488 1 95.06 23 MET B N 1
ATOM 940 C CA . MET B 1 23 ? -11.953 7.387 4.902 1 95.06 23 MET B CA 1
ATOM 941 C C . MET B 1 23 ? -11 6.824 3.85 1 95.06 23 MET B C 1
ATOM 943 O O . MET B 1 23 ? -9.977 7.438 3.539 1 95.06 23 MET B O 1
ATOM 947 N N . LEU B 1 24 ? -11.375 5.703 3.305 1 95 24 LEU B N 1
ATOM 948 C CA . LEU B 1 24 ? -10.562 5.09 2.258 1 95 24 LEU B CA 1
ATOM 949 C C . LEU B 1 24 ? -10.422 6.023 1.059 1 95 24 LEU B C 1
ATOM 951 O O . LEU B 1 24 ? -9.32 6.242 0.56 1 95 24 LEU B O 1
ATOM 955 N N . LYS B 1 25 ? -11.5 6.535 0.639 1 95.69 25 LYS B N 1
ATOM 956 C CA . LYS B 1 25 ? -11.484 7.438 -0.509 1 95.69 25 LYS B CA 1
ATOM 957 C C . LYS B 1 25 ? -10.594 8.648 -0.245 1 95.69 25 LYS B C 1
ATOM 959 O O . LYS B 1 25 ? -9.836 9.07 -1.121 1 95.69 25 LYS B O 1
ATOM 964 N N . ARG B 1 26 ? -10.75 9.188 0.935 1 97.88 26 ARG B N 1
ATOM 965 C CA . ARG B 1 26 ? -9.938 10.336 1.311 1 97.88 26 ARG B CA 1
ATOM 966 C C . ARG B 1 26 ? -8.453 9.977 1.317 1 97.88 26 ARG B C 1
ATOM 968 O O . ARG B 1 26 ? -7.621 10.758 0.84 1 97.88 26 ARG B O 1
ATOM 975 N N . ILE B 1 27 ? -8.125 8.859 1.846 1 98 27 ILE B N 1
ATOM 976 C CA . ILE B 1 27 ? -6.734 8.414 1.902 1 98 27 ILE B CA 1
ATOM 977 C C . ILE B 1 27 ? -6.191 8.242 0.486 1 98 27 ILE B C 1
ATOM 979 O O . ILE B 1 27 ? -5.078 8.672 0.183 1 98 27 ILE B O 1
ATOM 983 N N . LEU B 1 28 ? -6.977 7.633 -0.42 1 97.69 28 LEU B N 1
ATOM 984 C CA . LEU B 1 28 ? -6.551 7.43 -1.799 1 97.69 28 LEU B CA 1
ATOM 985 C C . LEU B 1 28 ? -6.344 8.766 -2.508 1 97.69 28 LEU B C 1
ATOM 987 O O . LEU B 1 28 ? -5.41 8.906 -3.303 1 97.69 28 LEU B O 1
ATOM 991 N N . GLN B 1 29 ? -7.199 9.719 -2.213 1 98.12 29 GLN B N 1
ATOM 992 C CA . GLN B 1 29 ? -7.039 11.062 -2.764 1 98.12 29 GLN B CA 1
ATOM 993 C C . GLN B 1 29 ? -5.742 11.703 -2.281 1 98.12 29 GLN B C 1
ATOM 995 O O . GLN B 1 29 ? -5.035 12.344 -3.061 1 98.12 29 GLN B O 1
ATOM 1000 N N . LEU B 1 30 ? -5.453 11.594 -1.046 1 98.75 30 LEU B N 1
ATOM 1001 C CA . LEU B 1 30 ? -4.234 12.156 -0.473 1 98.75 30 LEU B CA 1
ATOM 1002 C C . LEU B 1 30 ? -2.996 11.523 -1.094 1 98.75 30 LEU B C 1
ATOM 1004 O O . LEU B 1 30 ? -2.027 12.219 -1.406 1 98.75 30 LEU B O 1
ATOM 1008 N N . LEU B 1 31 ? -3.008 10.219 -1.268 1 98.44 31 LEU B N 1
ATOM 1009 C CA . LEU B 1 31 ? -1.867 9.523 -1.853 1 98.44 31 LEU B CA 1
ATOM 1010 C C . LEU B 1 31 ? -1.613 10 -3.279 1 98.44 31 LEU B C 1
ATOM 1012 O O . LEU B 1 31 ? -0.464 10.195 -3.676 1 98.44 31 LEU B O 1
ATOM 1016 N N . LYS B 1 32 ? -2.682 10.164 -4.004 1 98.06 32 LYS B N 1
ATOM 1017 C CA . LYS B 1 32 ? -2.543 10.672 -5.367 1 98.06 32 LYS B CA 1
ATOM 1018 C C . LYS B 1 32 ? -1.942 12.078 -5.367 1 98.06 32 LYS B C 1
ATOM 1020 O O . LYS B 1 32 ? -1.094 12.391 -6.203 1 98.06 32 LYS B O 1
ATOM 1025 N N . ASP B 1 33 ? -2.395 12.883 -4.48 1 98.62 33 ASP B N 1
ATOM 1026 C CA . ASP B 1 33 ? -1.887 14.25 -4.41 1 98.62 33 ASP B CA 1
ATOM 1027 C C . ASP B 1 33 ? -0.433 14.273 -3.947 1 98.62 33 ASP B C 1
ATOM 1029 O O . ASP B 1 33 ? 0.347 15.125 -4.375 1 98.62 33 ASP B O 1
ATOM 1033 N N . ILE B 1 34 ? -0.071 13.383 -3.07 1 98.62 34 ILE B N 1
ATOM 1034 C CA . ILE B 1 34 ? 1.321 13.258 -2.65 1 98.62 34 ILE B CA 1
ATOM 1035 C C . ILE B 1 34 ? 2.195 12.914 -3.854 1 98.62 34 ILE B C 1
ATOM 1037 O O . ILE B 1 34 ? 3.281 13.477 -4.02 1 98.62 34 ILE B O 1
ATOM 1041 N N . ASP B 1 35 ? 1.711 12.039 -4.703 1 98.12 35 ASP B N 1
ATOM 1042 C CA . ASP B 1 35 ? 2.443 11.68 -5.914 1 98.12 35 ASP B CA 1
ATOM 1043 C C . ASP B 1 35 ? 2.643 12.898 -6.812 1 98.12 35 ASP B C 1
ATOM 1045 O O . ASP B 1 35 ? 3.697 13.055 -7.434 1 98.12 35 ASP B O 1
ATOM 1049 N N . ARG B 1 36 ? 1.693 13.719 -6.824 1 97.25 36 ARG B N 1
ATOM 1050 C CA . ARG B 1 36 ? 1.676 14.836 -7.766 1 97.25 36 ARG B CA 1
ATOM 1051 C C . ARG B 1 36 ? 2.414 16.047 -7.199 1 97.25 36 ARG B C 1
ATOM 1053 O O . ARG B 1 36 ? 3.146 16.719 -7.918 1 97.25 36 ARG B O 1
ATOM 1060 N N . ASN B 1 37 ? 2.252 16.281 -5.832 1 98.19 37 ASN B N 1
ATOM 1061 C CA . ASN B 1 37 ? 2.641 17.594 -5.309 1 98.19 37 ASN B CA 1
ATOM 1062 C C . ASN B 1 37 ? 3.678 17.453 -4.195 1 98.19 37 ASN B C 1
ATOM 1064 O O . ASN B 1 37 ? 4.156 18.453 -3.664 1 98.19 37 ASN B O 1
ATOM 1068 N N . GLY B 1 38 ? 4.004 16.266 -3.881 1 98 38 GLY B N 1
ATOM 1069 C CA . GLY B 1 38 ? 5 16.062 -2.844 1 98 38 GLY B CA 1
ATOM 1070 C C . GLY B 1 38 ? 4.547 16.516 -1.474 1 98 38 GLY B C 1
ATOM 1071 O O . GLY B 1 38 ? 3.676 15.898 -0.859 1 98 38 GLY B O 1
ATOM 1072 N N . TYR B 1 39 ? 5.098 17.625 -1.004 1 98.56 39 TYR B N 1
ATOM 1073 C CA . TYR B 1 39 ?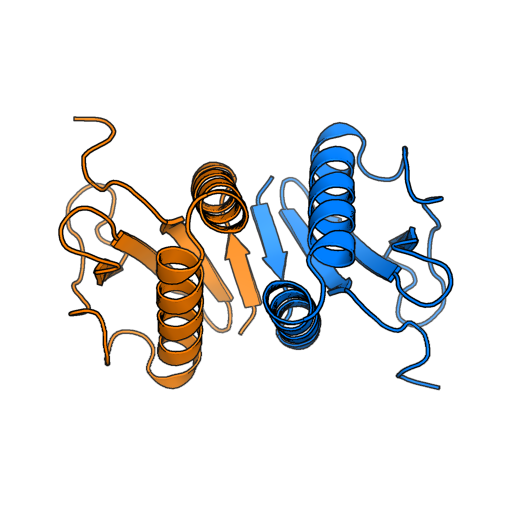 4.844 18.094 0.358 1 98.56 39 TYR B CA 1
ATOM 1074 C C . TYR B 1 39 ? 3.863 19.25 0.368 1 98.56 39 TYR B C 1
ATOM 1076 O O . TYR B 1 39 ? 3.762 19.984 1.361 1 98.56 39 TYR B O 1
ATOM 1084 N N . GLU B 1 40 ? 3.162 19.469 -0.732 1 98.44 40 GLU B N 1
ATOM 1085 C CA . GLU B 1 40 ? 2.137 20.5 -0.858 1 98.44 40 GLU B CA 1
ATOM 1086 C C . GLU B 1 40 ? 0.792 19.891 -1.251 1 98.44 40 GLU B C 1
ATOM 1088 O O . GLU B 1 40 ? 0.684 18.672 -1.449 1 98.44 40 GLU B O 1
ATOM 1093 N N . GLY B 1 41 ? -0.289 20.797 -1.232 1 98.44 41 GLY B N 1
ATOM 1094 C CA . GLY B 1 41 ? -1.583 20.359 -1.728 1 98.44 41 GLY B CA 1
ATOM 1095 C C . GLY B 1 41 ? -2.607 20.156 -0.626 1 98.44 41 GLY B C 1
ATOM 1096 O O . GLY B 1 41 ? -2.592 20.875 0.38 1 98.44 41 GLY B O 1
ATOM 1097 N N . ILE B 1 42 ? -3.434 19.156 -0.812 1 98.69 42 ILE B N 1
ATOM 1098 C CA . ILE B 1 42 ? -4.602 19.016 0.049 1 98.69 42 ILE B CA 1
ATOM 1099 C C . ILE B 1 42 ? -4.199 18.312 1.348 1 98.69 42 ILE B C 1
ATOM 1101 O O . ILE B 1 42 ? -3.141 17.688 1.42 1 98.69 42 ILE B O 1
ATOM 1105 N N . GLY B 1 43 ? -5.109 18.469 2.381 1 98.5 43 GLY B N 1
ATOM 1106 C CA . GLY B 1 43 ? -4.922 17.797 3.652 1 98.5 43 GLY B CA 1
ATOM 1107 C C . GLY B 1 43 ? -4.031 18.562 4.613 1 98.5 43 GLY B C 1
ATOM 1108 O O . GLY B 1 43 ? -3.438 17.969 5.52 1 98.5 43 GLY B O 1
ATOM 1109 N N . LYS B 1 44 ? -3.75 19.797 4.316 1 98.5 44 LYS B N 1
ATOM 1110 C CA . LYS B 1 44 ? -2.973 20.688 5.184 1 98.5 44 LYS B CA 1
ATOM 1111 C C . LYS B 1 44 ? -1.61 20.078 5.508 1 98.5 44 LYS B C 1
ATOM 1113 O O . LYS B 1 44 ? -1.286 19.844 6.676 1 98.5 44 LYS B O 1
ATOM 1118 N N . PRO B 1 45 ? -0.816 19.891 4.484 1 98.62 45 PRO B N 1
ATOM 1119 C CA . PRO B 1 45 ? 0.498 19.281 4.711 1 98.62 45 PRO B CA 1
ATOM 1120 C C . PRO B 1 45 ? 1.338 20.062 5.727 1 98.62 45 PRO B C 1
ATOM 1122 O O . PRO B 1 45 ? 1.34 21.297 5.723 1 98.62 45 PRO B O 1
ATOM 1125 N N . GLU B 1 46 ? 1.979 19.297 6.656 1 98.19 46 GLU B N 1
ATOM 1126 C CA . GLU B 1 46 ? 2.816 19.891 7.691 1 98.19 46 GLU B CA 1
ATOM 1127 C C . GLU B 1 46 ? 4.051 19.031 7.965 1 98.19 46 GLU B C 1
ATOM 1129 O O . GLU B 1 46 ? 3.961 17.812 8.039 1 98.19 46 GLU B O 1
ATOM 1134 N N . ARG B 1 47 ? 5.133 19.75 8.109 1 97.88 47 ARG B N 1
ATOM 1135 C CA . ARG B 1 47 ? 6.336 19.047 8.562 1 97.88 47 ARG B CA 1
ATOM 1136 C C . ARG B 1 47 ? 6.246 18.703 10.039 1 97.88 47 ARG B C 1
ATOM 1138 O O . ARG B 1 47 ? 5.805 19.531 10.852 1 97.88 47 ARG B O 1
ATOM 1145 N N . LEU B 1 48 ? 6.719 17.516 10.344 1 97.12 48 LEU B N 1
ATOM 1146 C CA . LEU B 1 48 ? 6.613 17.078 11.734 1 97.12 48 LEU B CA 1
ATOM 1147 C C . LEU B 1 48 ? 7.914 17.344 12.484 1 97.12 48 LEU B C 1
ATOM 1149 O O . LEU B 1 48 ? 8.891 17.812 11.891 1 97.12 48 LEU B O 1
ATOM 1153 N N . SER B 1 49 ? 7.781 17.25 13.789 1 95.19 49 SER B N 1
ATOM 1154 C CA . SER B 1 49 ? 8.93 17.531 14.648 1 95.19 49 SER B CA 1
ATOM 1155 C C . SER B 1 49 ? 9.281 16.312 15.508 1 95.19 49 SER B C 1
ATOM 1157 O O . SER B 1 49 ? 8.672 15.25 15.367 1 95.19 49 SER B O 1
ATOM 1159 N N . GLY B 1 50 ? 10.383 16.422 16.266 1 93.94 50 GLY B N 1
ATOM 1160 C CA . GLY B 1 50 ? 10.773 15.344 17.156 1 93.94 50 GLY B CA 1
ATOM 1161 C C . GLY B 1 50 ? 11.281 14.117 16.438 1 93.94 50 GLY B C 1
ATOM 1162 O O . GLY B 1 50 ? 12.133 14.219 15.547 1 93.94 50 GLY B O 1
ATOM 1163 N N . ASP B 1 51 ? 10.766 12.945 16.875 1 90.75 51 ASP B N 1
ATOM 1164 C CA . ASP B 1 51 ? 11.211 11.672 16.312 1 90.75 51 ASP B CA 1
ATOM 1165 C C . ASP B 1 51 ? 10.797 11.523 14.859 1 90.75 51 ASP B C 1
ATOM 1167 O O . ASP B 1 51 ? 11.344 10.703 14.125 1 90.75 51 ASP B O 1
ATOM 1171 N N . LEU B 1 52 ? 9.844 12.438 14.477 1 93.44 52 LEU B N 1
ATOM 1172 C CA . LEU B 1 52 ? 9.32 12.367 13.117 1 93.44 52 LEU B CA 1
ATOM 1173 C C . LEU B 1 52 ? 9.734 13.594 12.305 1 93.44 52 LEU B C 1
ATOM 1175 O O . LEU B 1 52 ? 9.07 13.953 11.336 1 93.44 52 LEU B O 1
ATOM 1179 N N . ALA B 1 53 ? 10.852 14.164 12.672 1 94.75 53 ALA B N 1
ATOM 1180 C CA . ALA B 1 53 ? 11.273 15.445 12.102 1 94.75 53 ALA B CA 1
ATOM 1181 C C . ALA B 1 53 ? 11.531 15.32 10.609 1 94.75 53 ALA B C 1
ATOM 1183 O O . ALA B 1 53 ? 11.445 16.297 9.867 1 94.75 53 ALA B O 1
ATOM 1184 N N . SER B 1 54 ? 11.773 14.188 10.102 1 96.31 54 SER B N 1
ATOM 1185 C CA . SER B 1 54 ? 12.031 14.016 8.672 1 96.31 54 SER B CA 1
ATOM 1186 C C . SER B 1 54 ? 10.758 13.68 7.914 1 96.31 54 SER B C 1
ATOM 1188 O O . SER B 1 54 ? 10.781 13.5 6.695 1 96.31 54 SER B O 1
ATOM 1190 N N . TYR B 1 55 ? 9.664 13.734 8.617 1 98.12 55 TYR B N 1
ATOM 1191 C CA . TYR B 1 55 ? 8.406 13.32 8.008 1 98.12 55 TYR B CA 1
ATOM 1192 C C . TYR B 1 55 ? 7.438 14.5 7.914 1 98.12 55 TYR B C 1
ATOM 1194 O O . TYR B 1 55 ? 7.633 15.523 8.57 1 98.12 55 TYR B O 1
ATOM 1202 N N . TRP B 1 56 ? 6.457 14.312 7.043 1 98.5 56 TRP B N 1
ATOM 1203 C CA . TRP B 1 56 ? 5.336 15.234 6.855 1 98.5 56 TRP B CA 1
ATOM 1204 C C . TRP B 1 56 ? 4.008 14.539 7.145 1 98.5 56 TRP B C 1
ATOM 1206 O O . TRP B 1 56 ? 3.9 13.32 7.023 1 98.5 56 TRP B O 1
ATOM 1216 N N . SER B 1 57 ? 3.041 15.352 7.496 1 98.38 57 SER B N 1
ATOM 1217 C CA . SER B 1 57 ? 1.7 14.812 7.703 1 98.38 57 SER B CA 1
ATOM 1218 C C . SER B 1 57 ? 0.672 15.555 6.852 1 98.38 57 SER B C 1
ATOM 1220 O O . SER B 1 57 ? 0.909 16.688 6.426 1 98.38 57 SER B O 1
ATOM 1222 N N . ARG B 1 58 ? -0.38 14.867 6.574 1 98.56 58 ARG B N 1
ATOM 1223 C CA . ARG B 1 58 ? -1.604 15.43 6.016 1 98.56 58 ARG B CA 1
ATOM 1224 C C . ARG B 1 58 ? -2.832 14.93 6.77 1 98.56 58 ARG B C 1
ATOM 1226 O O . ARG B 1 58 ? -2.889 13.766 7.172 1 98.56 58 ARG B O 1
ATOM 1233 N N . ARG B 1 59 ? -3.795 15.773 6.875 1 98 59 ARG B N 1
ATOM 1234 C CA . ARG B 1 59 ? -5.027 15.422 7.578 1 98 59 ARG B CA 1
ATOM 1235 C C . ARG B 1 59 ? -5.926 14.547 6.711 1 98 59 ARG B C 1
ATOM 1237 O O . ARG B 1 59 ? -6.184 14.875 5.551 1 98 59 ARG B O 1
ATOM 1244 N N . ILE B 1 60 ? -6.293 13.438 7.258 1 97.88 60 ILE B N 1
ATOM 1245 C CA . ILE B 1 60 ? -7.352 12.648 6.637 1 97.88 60 ILE B CA 1
ATOM 1246 C C . ILE B 1 60 ? -8.719 13.188 7.055 1 97.88 60 ILE B C 1
ATOM 1248 O O . ILE B 1 60 ? -9.57 13.453 6.207 1 97.88 60 ILE B O 1
ATOM 1252 N N . ASP B 1 61 ? -8.836 13.367 8.336 1 95.88 61 ASP B N 1
ATOM 1253 C CA . ASP B 1 61 ? -9.938 14.094 8.953 1 95.88 61 ASP B CA 1
ATOM 1254 C C . ASP B 1 61 ? -9.5 14.75 10.258 1 95.88 61 ASP B C 1
ATOM 1256 O O . ASP B 1 61 ? -8.312 15.023 10.453 1 95.88 61 ASP B O 1
ATOM 1260 N N . ASP B 1 62 ? -10.445 15.078 11.172 1 94.12 62 ASP B N 1
ATOM 1261 C CA . ASP B 1 62 ? -10.102 15.859 12.359 1 94.12 62 ASP B CA 1
ATOM 1262 C C . ASP B 1 62 ? -9.211 15.055 13.305 1 94.12 62 ASP B C 1
ATOM 1264 O O . ASP B 1 62 ? -8.422 15.633 14.062 1 94.12 62 ASP B O 1
ATOM 1268 N N . ALA B 1 63 ? -9.266 13.727 13.242 1 95.06 63 ALA B N 1
ATOM 1269 C CA . ALA B 1 63 ? -8.586 12.898 14.242 1 95.06 63 ALA B CA 1
ATOM 1270 C C . ALA B 1 63 ? -7.496 12.047 13.594 1 95.06 63 ALA B C 1
ATOM 1272 O O . ALA B 1 63 ? -6.621 11.516 14.289 1 95.06 63 ALA B O 1
ATOM 1273 N N . ASN B 1 64 ? -7.504 11.93 12.289 1 96.62 64 ASN B N 1
ATOM 1274 C CA . ASN B 1 64 ? -6.641 10.977 11.602 1 96.62 64 ASN B CA 1
ATOM 1275 C C . ASN B 1 64 ? -5.719 11.672 10.602 1 96.62 64 ASN B C 1
ATOM 1277 O O . ASN B 1 64 ? -6.121 12.633 9.938 1 96.62 64 ASN B O 1
ATOM 1281 N N . ARG B 1 65 ? -4.527 11.133 10.5 1 98.19 65 ARG B N 1
ATOM 1282 C CA . ARG B 1 65 ? -3.57 11.695 9.547 1 98.19 65 ARG B CA 1
ATOM 1283 C C . ARG B 1 65 ? -2.791 10.586 8.844 1 98.19 65 ARG B C 1
ATOM 1285 O O . ARG B 1 65 ? -2.732 9.453 9.328 1 98.19 65 ARG B O 1
ATOM 1292 N N . ILE B 1 66 ? -2.232 10.938 7.699 1 98.56 66 ILE B N 1
ATOM 1293 C CA . ILE B 1 66 ? -1.216 10.133 7.035 1 98.56 66 ILE B CA 1
ATOM 1294 C C . ILE B 1 66 ? 0.158 10.766 7.227 1 98.56 66 ILE B C 1
ATOM 1296 O O . ILE B 1 66 ? 0.309 11.984 7.098 1 98.56 66 ILE B O 1
ATOM 1300 N N . VAL B 1 67 ? 1.149 10 7.621 1 98.56 67 VAL B N 1
ATOM 1301 C CA . VAL B 1 67 ? 2.514 10.477 7.824 1 98.56 67 VAL B CA 1
ATOM 1302 C C . VAL B 1 67 ? 3.453 9.781 6.84 1 98.56 67 VAL B C 1
ATOM 1304 O O . VAL B 1 67 ? 3.447 8.555 6.723 1 98.56 67 VAL B O 1
ATOM 1307 N N . TYR B 1 68 ? 4.27 10.625 6.23 1 98.81 68 TYR B N 1
ATOM 1308 C CA . TYR B 1 68 ? 5.059 10.07 5.137 1 98.81 68 TYR B CA 1
ATOM 1309 C C . TYR B 1 68 ? 6.34 10.867 4.934 1 98.81 68 TYR B C 1
ATOM 1311 O O . TYR B 1 68 ? 6.48 11.977 5.449 1 98.81 68 TYR B O 1
ATOM 1319 N N . ARG B 1 69 ? 7.223 10.281 4.25 1 98.69 69 ARG B N 1
ATOM 1320 C CA . ARG B 1 69 ? 8.438 10.922 3.762 1 98.69 69 ARG B CA 1
ATOM 1321 C C . ARG B 1 69 ? 8.766 10.461 2.346 1 98.69 69 ARG B C 1
ATOM 1323 O O . ARG B 1 69 ? 8.531 9.305 1.988 1 98.69 69 ARG B O 1
ATOM 1330 N N . ILE B 1 70 ? 9.391 11.398 1.555 1 98.5 70 ILE B N 1
ATOM 1331 C CA . ILE B 1 70 ? 9.734 11.086 0.171 1 98.5 70 ILE B CA 1
ATOM 1332 C C . ILE B 1 70 ? 11.242 10.938 0.031 1 98.5 70 ILE B C 1
ATOM 1334 O O . ILE B 1 70 ? 12 11.852 0.383 1 98.5 70 ILE B O 1
ATOM 1338 N N . ASP B 1 71 ? 11.617 9.852 -0.364 1 97.5 71 ASP B N 1
ATOM 1339 C CA . ASP B 1 71 ? 13.016 9.562 -0.673 1 97.5 71 ASP B CA 1
ATOM 1340 C C . ASP B 1 71 ? 13.188 9.164 -2.139 1 97.5 71 ASP B C 1
ATOM 1342 O O . ASP B 1 71 ? 13.039 7.992 -2.488 1 97.5 71 ASP B O 1
ATOM 1346 N N . GLY B 1 72 ? 13.625 10.141 -2.947 1 96 72 GLY B N 1
ATOM 1347 C CA . GLY B 1 72 ? 13.648 9.875 -4.375 1 96 72 GLY B CA 1
ATOM 1348 C C . GLY B 1 72 ? 12.281 9.57 -4.949 1 96 72 GLY B C 1
ATOM 1349 O O . GLY B 1 72 ? 11.359 10.383 -4.84 1 96 72 GLY B O 1
ATOM 1350 N N . SER B 1 73 ? 12.094 8.344 -5.477 1 97.44 73 SER B N 1
ATOM 1351 C CA . SER B 1 73 ? 10.82 7.977 -6.098 1 97.44 73 SER B CA 1
ATOM 1352 C C . SER B 1 73 ? 10.016 7.051 -5.191 1 97.44 73 SER B C 1
ATOM 1354 O O . SER B 1 73 ? 9.148 6.316 -5.664 1 97.44 73 SER B O 1
ATOM 1356 N N . VAL B 1 74 ? 10.367 7.133 -3.922 1 98.56 74 VAL B N 1
ATOM 1357 C CA . VAL B 1 74 ? 9.672 6.297 -2.951 1 98.56 74 VAL B CA 1
ATOM 1358 C C . VAL B 1 74 ? 8.969 7.176 -1.921 1 98.56 74 VAL B C 1
ATOM 1360 O O . VAL B 1 74 ? 9.586 8.07 -1.334 1 98.56 74 VAL B O 1
ATOM 1363 N N . VAL B 1 75 ? 7.707 6.996 -1.753 1 98.81 75 VAL B N 1
ATOM 1364 C CA . VAL B 1 75 ? 6.965 7.562 -0.633 1 98.81 75 VAL B CA 1
ATOM 1365 C C . VAL B 1 75 ? 6.871 6.539 0.497 1 98.81 75 VAL B C 1
ATOM 1367 O O . VAL B 1 75 ? 6.199 5.512 0.361 1 98.81 75 VAL B O 1
ATOM 1370 N N . LYS B 1 76 ? 7.543 6.809 1.557 1 98.75 76 LYS B N 1
ATOM 1371 C CA . LYS B 1 76 ? 7.453 5.953 2.734 1 98.75 76 LYS B CA 1
ATOM 1372 C C . LYS B 1 76 ? 6.336 6.414 3.666 1 98.75 76 LYS B C 1
ATOM 1374 O O . LYS B 1 76 ? 6.352 7.551 4.145 1 98.75 76 LYS B O 1
ATOM 1379 N N . ILE B 1 77 ? 5.379 5.566 3.902 1 98.81 77 ILE B N 1
ATOM 1380 C CA . ILE B 1 77 ? 4.223 5.879 4.734 1 98.81 77 ILE B CA 1
ATOM 1381 C C . ILE B 1 77 ? 4.344 5.16 6.074 1 98.81 77 ILE B C 1
ATOM 1383 O O . ILE B 1 77 ? 4.414 3.928 6.121 1 98.81 77 ILE B O 1
ATOM 1387 N N . VAL B 1 78 ? 4.223 5.969 7.199 1 98.19 78 VAL B N 1
ATOM 1388 C CA . VAL B 1 78 ? 4.539 5.348 8.484 1 98.19 78 VAL B CA 1
ATOM 1389 C C . VAL B 1 78 ? 3.322 5.406 9.406 1 98.19 78 VAL B C 1
ATOM 1391 O O . VAL B 1 78 ? 3.281 4.73 10.43 1 98.19 78 VAL B O 1
ATOM 1394 N N . GLN B 1 79 ? 2.354 6.18 9.023 1 97.75 79 GLN B N 1
ATOM 1395 C CA . GLN B 1 79 ? 1.096 6.277 9.75 1 97.75 79 GLN B CA 1
ATOM 1396 C C . GLN B 1 79 ? -0.072 6.543 8.805 1 97.75 79 GLN B C 1
ATOM 1398 O O . GLN B 1 79 ? 0.065 7.289 7.836 1 97.75 79 GLN B O 1
ATOM 1403 N N . CYS B 1 80 ? -1.191 6.02 9.047 1 98.06 80 CYS B N 1
ATOM 1404 C CA . CYS B 1 80 ? -2.408 6.258 8.281 1 98.06 80 CYS B CA 1
ATOM 1405 C C . CYS B 1 80 ? -3.646 6.109 9.156 1 98.06 80 CYS B C 1
ATOM 1407 O O . CYS B 1 80 ? -4.531 5.309 8.859 1 98.06 80 CYS B O 1
ATOM 1409 N N . GLY B 1 81 ? -3.674 6.82 10.141 1 94.88 81 GLY B N 1
ATOM 1410 C CA . GLY B 1 81 ? -4.73 6.727 11.133 1 94.88 81 GLY B CA 1
ATOM 1411 C C . GLY B 1 81 ? -4.57 7.715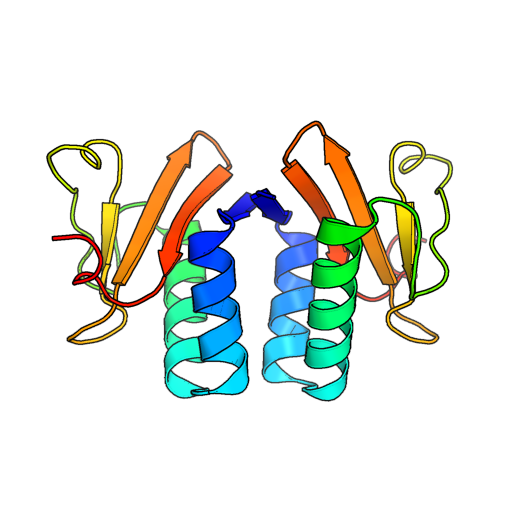 12.266 1 94.88 81 GLY B C 1
ATOM 1412 O O . GLY B 1 81 ? -4.129 8.844 12.055 1 94.88 81 GLY B O 1
ATOM 1413 N N . SER B 1 82 ? -4.969 7.289 13.523 1 89.75 82 SER B N 1
ATOM 1414 C CA . SER B 1 82 ? -5.039 8.188 14.672 1 89.75 82 SER B CA 1
ATOM 1415 C C . SER B 1 82 ? -3.664 8.734 15.031 1 89.75 82 SER B C 1
ATOM 1417 O O . SER B 1 82 ? -2.684 7.984 15.078 1 89.75 82 SER B O 1
ATOM 1419 N N . HIS B 1 83 ? -3.516 10.023 15.133 1 74.62 83 HIS B N 1
ATOM 1420 C CA . HIS B 1 83 ? -2.309 10.695 15.594 1 74.62 83 HIS B CA 1
ATOM 1421 C C . HIS B 1 83 ? -2.049 10.414 17.078 1 74.62 83 HIS B C 1
ATOM 1423 O O . HIS B 1 83 ? -0.908 10.492 17.531 1 74.62 83 HIS B O 1
ATOM 1429 N N . TYR B 1 84 ? -3.145 10.234 17.812 1 63.12 84 TYR B N 1
ATOM 1430 C CA . TYR B 1 84 ? -3.045 10.109 19.266 1 63.12 84 TYR B CA 1
ATOM 1431 C C . TYR B 1 84 ? -2.502 8.742 19.656 1 63.12 84 TYR B C 1
ATOM 1433 O O . TYR B 1 84 ? -2.537 8.367 20.828 1 63.12 84 TYR B O 1
ATOM 1441 N N . ARG B 1 85 ? -1.999 8.133 18.969 1 50.59 85 ARG B N 1
ATOM 1442 C CA . ARG B 1 85 ? -1.551 6.848 19.5 1 50.59 85 ARG B CA 1
ATOM 1443 C C . ARG B 1 85 ? -0.536 7.043 20.625 1 50.59 85 ARG B C 1
ATOM 1445 O O . ARG B 1 85 ? -0.841 6.805 21.781 1 50.59 85 ARG B O 1
ATOM 1452 N N . ASP B 1 86 ? 0.909 6.711 20.625 1 39.84 86 ASP B N 1
ATOM 1453 C CA . ASP B 1 86 ? 1.745 6.445 21.797 1 39.84 86 ASP B CA 1
ATOM 1454 C C . ASP B 1 86 ? 2.039 7.727 22.562 1 39.84 86 ASP B C 1
ATOM 1456 O O . ASP B 1 86 ? 2.848 7.727 23.5 1 39.84 86 ASP B O 1
ATOM 1460 N N . LYS B 1 87 ? 1.231 8.727 22.812 1 31.53 87 LYS B N 1
ATOM 1461 C CA . LYS B 1 87 ? 1.724 9.375 24.016 1 31.53 87 LYS B CA 1
ATOM 1462 C C . LYS B 1 87 ? 1.399 8.539 25.266 1 31.53 87 LYS B C 1
ATOM 1464 O O . LYS B 1 87 ? 0.338 7.922 25.344 1 31.53 87 LYS B O 1
#

Secondary structure (DSSP, 8-state):
-EEEE-HHHHHHHHHHHHH-HHHHHHHHHHHHHHHHHTT-SSS--EE--GGGTT-EEEESSSSEEEEEEEETTEEEEEEEEESTT--/-EEEE-HHHHHHHHHHHHH-HHHHHHHHHHHHHHHHHTT-SSS--EE--GGGTT-EEEESSSSEEEEEEEETTEEEEEEEEES-S--

Radius of gyration: 16.2 Å; Cα contacts (8 Å, |Δi|>4): 309; chains: 2; bounding box: 30×42×48 Å

pLDDT: mean 94.19, std 11.28, range [31.53, 98.88]

Foldseek 3Di:
DAEAEDPAAVVLLVCCVPPPVLLNVLVVVVVVVCQVPPQDDAQPKDQDDDPRNQWIWGHSDPFWIWIWHDDPNYIYTYHTTGPPPPD/DAEAEDPAAVVLLVCCVPPPVLLNVLVVVVVVVCQVPPQDDAQPKDQDDDPRNQWIWGHSDPFWIWIWHDDPNYIYTYHTTGPPPPD

Nearest PDB structures (foldseek):
  6n90-assembly1_B  TM=9.666E-01  e=9.735E-12  Agrobacterium tumefaciens
  3oei-assembly4_O  TM=9.491E-01  e=3.525E-11  Mycobacterium tuberculosis
  6n90-assembly1_A  TM=9.617E-01  e=7.628E-11  Agrobacterium tumefaciens
  4v8x-assembly2_CY  TM=9.557E-01  e=9.376E-10  Escherichia coli K-12
  4lsy-assembly1_A  TM=7.404E-01  e=2.141E-05  Helicobacter pylori 26695

Sequence (174 aa):
MIKAWTEEAWEDFEYWTTQDRRMLKRILQLLKDIDRNGYEGIGKPERLSGDLASYWSRRIDDANRIVYRIDGSVVKIVQCGSHYRDKMIKAWTEEAWEDFEYWTTQDRRMLKRILQLLKDIDRNGYEGIGKPERLSGDLASYWSRRIDDANRIVYRIDGSVVKIVQCGSHYRDK

Organism: NCBI:txid853

InterPro domains:
  IPR009614 Toxin YoeB [PF06769] (5-84)
  IPR009614 Toxin YoeB [PTHR38039] (1-84)
  IPR009614 Toxin YoeB [TIGR02116] (5-84)
  IPR035093 Toxin-antitoxin system, RelE/ParE toxin domain superfamily [G3DSA:3.30.2310.20] (1-84)
  IPR035093 Toxin-antitoxin system, RelE/ParE toxin domain superfamily [SSF143011] (1-83)

Solvent-accessible surface area (backbone atoms only — not comparable to full-atom values): 9147 Å² total; per-residue (Å²): 91,29,42,31,26,31,49,68,14,43,52,35,46,53,48,28,69,76,71,33,64,67,57,36,52,45,50,54,50,48,53,52,40,34,69,73,46,56,79,44,72,76,40,69,47,39,78,40,60,77,98,40,46,81,25,33,32,27,45,67,51,98,64,26,29,37,28,33,35,74,60,89,61,30,38,39,30,63,35,41,34,67,68,71,61,86,116,91,30,42,30,25,31,49,67,14,43,52,36,46,53,49,29,69,74,70,32,65,67,59,36,52,45,49,53,50,47,55,53,40,36,69,75,47,56,80,44,71,76,40,69,50,39,78,39,61,78,97,40,47,82,26,33,33,26,43,65,51,99,64,26,28,37,29,32,34,76,59,90,60,31,39,38,31,63,35,40,33,68,72,74,56,91,119